Protein AF-A0AA37NDP1-F1 (afdb_monomer_lite)

Structure (mmCIF, N/CA/C/O backbone):
data_AF-A0AA37NDP1-F1
#
_entry.id   AF-A0AA37NDP1-F1
#
loop_
_atom_site.group_PDB
_atom_site.id
_atom_site.type_symbol
_atom_site.label_atom_id
_atom_site.label_alt_id
_atom_site.label_comp_id
_atom_site.label_asym_id
_atom_site.label_entity_id
_atom_site.label_seq_id
_atom_site.pdbx_PDB_ins_code
_atom_site.Cartn_x
_atom_site.Cartn_y
_atom_site.Cartn_z
_atom_site.occupancy
_atom_site.B_iso_or_equiv
_atom_site.auth_seq_id
_atom_site.auth_comp_id
_atom_site.auth_asym_id
_atom_site.auth_atom_id
_atom_site.pdbx_PDB_model_num
ATOM 1 N N . MET A 1 1 ? -14.048 11.621 16.220 1.00 48.41 1 MET A N 1
ATOM 2 C CA . MET A 1 1 ? -12.742 12.317 16.252 1.00 48.41 1 MET A CA 1
ATOM 3 C C . MET A 1 1 ? -11.995 11.956 14.982 1.00 48.41 1 MET A C 1
ATOM 5 O O . MET A 1 1 ? -11.787 10.766 14.770 1.00 48.41 1 MET A O 1
ATOM 9 N N . SER A 1 2 ? -11.649 12.930 14.133 1.00 63.50 2 SER A N 1
ATOM 10 C CA . SER A 1 2 ? -10.757 12.660 12.999 1.00 63.50 2 SER A CA 1
ATOM 11 C C . SER A 1 2 ? -9.373 12.302 13.544 1.00 63.50 2 SER A C 1
ATOM 13 O O . SER A 1 2 ? -8.878 12.933 14.478 1.00 63.50 2 SER A O 1
ATOM 15 N N . LYS A 1 3 ? -8.780 11.226 13.026 1.00 76.44 3 LYS A N 1
ATOM 16 C CA . LYS A 1 3 ? -7.423 10.819 13.403 1.00 76.44 3 LYS A CA 1
ATOM 17 C C . LYS A 1 3 ? -6.443 11.816 12.799 1.00 76.44 3 LYS A C 1
ATOM 19 O O . LYS A 1 3 ? -6.601 12.181 11.637 1.00 76.44 3 LYS A O 1
ATOM 24 N N . SER A 1 4 ? -5.458 12.270 13.571 1.00 90.81 4 SER A N 1
ATOM 25 C CA . SER A 1 4 ? -4.421 13.139 13.015 1.00 90.81 4 SER A CA 1
ATOM 26 C C . SER A 1 4 ? -3.432 12.321 12.184 1.00 90.81 4 SER A C 1
ATOM 28 O O . SER A 1 4 ? -3.219 11.134 12.440 1.00 90.81 4 SER A O 1
ATOM 30 N N . TYR A 1 5 ? -2.787 12.971 11.215 1.00 94.25 5 TYR A N 1
ATOM 31 C CA . TYR A 1 5 ? -1.722 12.357 10.421 1.00 94.25 5 TYR A CA 1
ATOM 32 C C . TYR A 1 5 ? -0.633 11.739 11.318 1.00 94.25 5 TYR A C 1
ATOM 34 O O . TYR A 1 5 ? -0.260 10.589 11.123 1.00 94.25 5 TYR A O 1
ATOM 42 N N . GLN A 1 6 ? -0.201 12.452 12.367 1.00 94.88 6 GLN A N 1
ATOM 43 C CA . GLN A 1 6 ? 0.843 11.982 13.289 1.00 94.88 6 GLN A CA 1
ATOM 44 C C . GLN A 1 6 ? 0.439 10.717 14.063 1.00 94.88 6 GLN A C 1
ATOM 46 O O . GLN A 1 6 ? 1.261 9.825 14.258 1.00 94.88 6 GLN A O 1
ATOM 51 N N . GLN A 1 7 ? -0.835 10.594 14.455 1.00 93.50 7 GLN A N 1
ATOM 52 C CA . GLN A 1 7 ? -1.342 9.374 15.094 1.00 93.50 7 GLN A CA 1
ATOM 53 C C . GLN A 1 7 ? -1.316 8.184 14.133 1.00 93.50 7 GLN A C 1
ATOM 55 O O . GLN A 1 7 ? -0.909 7.091 14.519 1.00 93.50 7 GLN A O 1
ATOM 60 N N . CYS A 1 8 ? -1.738 8.383 12.883 1.00 94.88 8 CYS A N 1
ATOM 61 C CA . CYS A 1 8 ? -1.686 7.328 11.875 1.00 94.88 8 CYS A CA 1
ATOM 62 C C . CYS A 1 8 ? -0.242 6.952 11.524 1.00 94.88 8 CYS A C 1
ATOM 64 O O . CYS A 1 8 ? 0.068 5.764 11.473 1.00 94.88 8 CYS A O 1
ATOM 66 N N . LEU A 1 9 ? 0.645 7.933 11.348 1.00 96.12 9 LEU A N 1
ATOM 67 C CA . LEU A 1 9 ? 2.055 7.687 11.064 1.00 96.12 9 LEU A CA 1
ATOM 68 C C . LEU A 1 9 ? 2.702 6.857 12.175 1.00 96.12 9 LEU A C 1
ATOM 70 O O . LEU A 1 9 ? 3.275 5.810 11.890 1.00 96.12 9 LEU A O 1
ATOM 74 N N . SER A 1 10 ? 2.537 7.264 13.437 1.00 95.06 10 SER A N 1
ATOM 75 C CA . SER A 1 10 ? 3.078 6.524 14.581 1.00 95.06 10 SER A CA 1
ATOM 76 C C . SER A 1 10 ? 2.533 5.097 14.687 1.00 95.06 10 SER A C 1
ATOM 78 O O . SER A 1 10 ? 3.251 4.215 15.148 1.00 95.06 10 SER A O 1
ATOM 80 N N . GLN A 1 11 ? 1.275 4.868 14.304 1.00 95.75 11 GLN A N 1
ATOM 81 C CA . GLN A 1 11 ? 0.626 3.565 14.445 1.00 95.75 11 GLN A CA 1
ATOM 82 C C . GLN A 1 11 ? 1.016 2.579 13.336 1.00 95.75 11 GLN A C 1
ATOM 84 O O . GLN A 1 11 ? 1.111 1.378 13.583 1.00 95.75 11 GLN A O 1
ATOM 89 N N . TYR A 1 12 ? 1.202 3.066 12.106 1.00 97.00 12 TYR A N 1
ATOM 90 C CA . TYR A 1 12 ? 1.325 2.209 10.924 1.00 97.00 12 TYR A CA 1
ATOM 91 C C . TYR A 1 12 ? 2.707 2.227 10.265 1.00 97.00 12 TYR A C 1
ATOM 93 O O . TYR A 1 12 ? 2.956 1.370 9.416 1.00 97.00 12 TYR A O 1
ATOM 101 N N . SER A 1 13 ? 3.612 3.137 10.650 1.00 95.56 13 SER A N 1
ATOM 102 C CA . SER A 1 13 ? 4.946 3.272 10.040 1.00 95.56 13 SER A CA 1
ATOM 103 C C . SER A 1 13 ? 5.699 1.947 9.968 1.00 95.56 13 SER A C 1
ATOM 105 O O . SER A 1 13 ? 6.176 1.589 8.898 1.00 95.56 13 SER A O 1
ATOM 107 N N . PHE A 1 14 ? 5.716 1.171 11.054 1.00 95.62 14 PHE A N 1
ATOM 108 C CA . PHE A 1 14 ? 6.385 -0.131 11.098 1.00 95.62 14 PHE A CA 1
ATOM 109 C C . PHE A 1 14 ? 5.902 -1.085 9.991 1.00 95.62 14 PHE A C 1
ATOM 111 O O . PHE A 1 14 ? 6.709 -1.692 9.287 1.00 95.62 14 PHE A O 1
ATOM 118 N N . TRP A 1 15 ? 4.586 -1.198 9.788 1.00 95.38 15 TRP A N 1
ATOM 119 C CA . TRP A 1 15 ? 4.012 -2.087 8.772 1.00 95.38 15 TRP A CA 1
ATOM 120 C C . TRP A 1 15 ? 4.261 -1.580 7.352 1.00 95.38 15 TRP A C 1
ATOM 122 O O . TRP A 1 15 ? 4.567 -2.375 6.460 1.00 95.38 15 TRP A O 1
ATOM 132 N N . ILE A 1 16 ? 4.165 -0.263 7.154 1.00 96.56 16 ILE A N 1
ATOM 133 C CA . ILE A 1 16 ? 4.452 0.388 5.872 1.00 96.56 16 ILE A CA 1
ATOM 134 C C . ILE A 1 16 ? 5.914 0.150 5.496 1.00 96.56 16 ILE A C 1
ATOM 136 O O . ILE A 1 16 ? 6.201 -0.341 4.407 1.00 96.56 16 ILE A O 1
ATOM 140 N N . GLU A 1 17 ? 6.841 0.421 6.410 1.00 95.38 17 GLU A N 1
ATOM 141 C CA . GLU A 1 17 ? 8.268 0.214 6.183 1.00 95.38 17 GLU A CA 1
ATOM 142 C C . GLU A 1 17 ? 8.601 -1.261 5.958 1.00 95.38 17 GLU A C 1
ATOM 144 O O . GLU A 1 17 ? 9.336 -1.574 5.024 1.00 95.38 17 GLU A O 1
ATOM 149 N N . SER A 1 18 ? 7.998 -2.182 6.717 1.00 93.50 18 SER A N 1
ATOM 150 C CA . SER A 1 18 ? 8.174 -3.621 6.487 1.00 93.50 18 SER A CA 1
ATOM 151 C C . SER A 1 18 ? 7.811 -4.027 5.051 1.00 93.50 18 SER A C 1
ATOM 153 O O . SER A 1 18 ? 8.577 -4.713 4.367 1.00 93.50 18 SER A O 1
ATOM 155 N N . ASN A 1 19 ? 6.688 -3.513 4.544 1.00 93.56 19 ASN A N 1
ATOM 156 C CA . ASN A 1 19 ? 6.241 -3.764 3.177 1.00 93.56 19 ASN A CA 1
ATOM 157 C C . ASN A 1 19 ? 7.188 -3.157 2.130 1.00 93.56 19 ASN A C 1
ATOM 159 O O . ASN A 1 19 ? 7.523 -3.813 1.141 1.00 93.56 19 ASN A O 1
ATOM 163 N N . LEU A 1 20 ? 7.640 -1.918 2.358 1.00 93.38 20 LEU A N 1
ATOM 164 C CA . LEU A 1 20 ? 8.522 -1.196 1.438 1.00 93.38 20 LEU A CA 1
ATOM 165 C C . LEU A 1 20 ? 9.946 -1.770 1.399 1.00 93.38 20 LEU A C 1
ATOM 167 O O . LEU A 1 20 ? 10.566 -1.747 0.336 1.00 93.38 20 LEU A O 1
ATOM 171 N N . TYR A 1 21 ? 10.472 -2.287 2.515 1.00 90.25 21 TYR A N 1
ATOM 172 C CA . TYR A 1 21 ? 11.884 -2.682 2.637 1.00 90.25 21 TYR A CA 1
ATOM 173 C C . TYR A 1 21 ? 12.141 -4.181 2.634 1.00 90.25 21 TYR A C 1
ATOM 175 O O . TYR A 1 21 ? 13.207 -4.606 2.182 1.00 90.25 21 TYR A O 1
ATOM 183 N N . HIS A 1 22 ? 11.189 -4.975 3.113 1.00 88.75 22 HIS A N 1
ATOM 184 C CA . HIS A 1 22 ? 11.399 -6.401 3.329 1.00 88.75 22 HIS A CA 1
ATOM 185 C C . HIS A 1 22 ? 10.508 -7.236 2.421 1.00 88.75 22 HIS A C 1
ATOM 187 O O . HIS A 1 22 ? 11.024 -7.991 1.601 1.00 88.75 22 HIS A O 1
ATOM 193 N N . GLU A 1 23 ? 9.188 -7.073 2.517 1.00 90.00 23 GLU A N 1
ATOM 194 C CA . GLU A 1 23 ? 8.249 -7.960 1.819 1.00 90.00 23 GLU A CA 1
ATOM 195 C C . GLU A 1 23 ? 8.277 -7.735 0.300 1.00 90.00 23 GLU A C 1
ATOM 197 O O . GLU A 1 23 ? 8.329 -8.693 -0.470 1.00 90.00 23 GLU A O 1
ATOM 202 N N . GLN A 1 24 ? 8.313 -6.471 -0.133 1.00 92.25 24 GLN A N 1
ATOM 203 C CA . GLN A 1 24 ? 8.335 -6.081 -1.547 1.00 92.25 24 GLN A CA 1
ATOM 204 C C . GLN A 1 24 ? 9.472 -5.106 -1.860 1.00 92.25 24 GLN A C 1
ATOM 206 O O . GLN A 1 24 ? 9.344 -4.301 -2.769 1.00 92.25 24 GLN A O 1
ATOM 211 N N . LYS A 1 25 ? 10.570 -5.153 -1.094 1.00 93.94 25 LYS A N 1
ATOM 212 C CA . LYS A 1 25 ? 11.808 -4.352 -1.215 1.00 93.94 25 LYS A CA 1
ATOM 213 C C . LYS A 1 25 ? 11.891 -3.423 -2.446 1.00 93.94 25 LYS A C 1
ATOM 215 O O . LYS A 1 25 ? 12.390 -3.813 -3.498 1.00 93.94 25 LYS A O 1
ATOM 220 N N . ASN A 1 26 ? 11.474 -2.167 -2.283 1.00 92.06 26 ASN A N 1
ATOM 221 C CA . ASN A 1 26 ? 11.486 -1.094 -3.291 1.00 92.06 26 ASN A CA 1
ATOM 222 C C . ASN A 1 26 ? 10.680 -1.335 -4.584 1.00 92.06 26 ASN A C 1
ATOM 224 O O . ASN A 1 26 ? 10.719 -0.489 -5.476 1.00 92.06 26 ASN A O 1
ATOM 228 N N . TYR A 1 27 ? 9.912 -2.418 -4.682 1.00 95.62 27 TYR A N 1
ATOM 229 C CA . TYR A 1 27 ? 9.125 -2.783 -5.864 1.00 95.62 27 TYR A CA 1
ATOM 230 C C . TYR A 1 27 ? 8.055 -1.743 -6.212 1.00 95.62 27 TYR A C 1
ATOM 232 O O . TYR A 1 27 ? 7.710 -1.566 -7.378 1.00 95.62 27 TYR A O 1
ATOM 240 N N . TYR A 1 28 ? 7.605 -0.967 -5.219 1.00 95.56 28 TYR A N 1
ATOM 241 C CA . TYR A 1 28 ? 6.684 0.154 -5.406 1.00 95.56 28 TYR A CA 1
ATOM 242 C C . TYR A 1 28 ? 7.161 1.171 -6.462 1.00 95.56 28 TYR A C 1
ATOM 244 O O . TYR A 1 28 ? 6.325 1.832 -7.076 1.00 95.56 28 TYR A O 1
ATOM 252 N N . LYS A 1 29 ? 8.479 1.281 -6.699 1.00 95.44 29 LYS A N 1
ATOM 253 C CA . LYS A 1 29 ? 9.073 2.167 -7.715 1.00 95.44 29 LYS A CA 1
ATOM 254 C C . LYS A 1 29 ? 8.737 1.741 -9.144 1.00 95.44 29 LYS A C 1
ATOM 256 O O . LYS A 1 29 ? 8.650 2.591 -10.020 1.00 95.44 29 LYS A O 1
ATOM 261 N N . GLU A 1 30 ? 8.524 0.447 -9.364 1.00 95.12 30 GLU A N 1
ATOM 262 C CA . GLU A 1 30 ? 8.192 -0.133 -10.670 1.00 95.12 30 GLU A CA 1
ATOM 263 C C . GLU A 1 30 ? 6.682 -0.300 -10.886 1.00 95.12 30 GLU A C 1
ATOM 265 O O . GLU A 1 30 ? 6.259 -0.807 -11.923 1.00 95.12 30 GLU A O 1
ATOM 270 N N . CYS A 1 31 ? 5.874 0.072 -9.896 1.00 96.31 31 CYS A N 1
ATOM 271 C CA . CYS A 1 31 ? 4.443 -0.191 -9.855 1.00 96.31 31 CYS A CA 1
ATOM 272 C C . CYS A 1 31 ? 3.643 1.113 -9.971 1.00 96.31 31 CYS A C 1
ATOM 274 O O . CYS A 1 31 ? 4.159 2.204 -9.736 1.00 96.31 31 CYS A O 1
ATOM 276 N N . THR A 1 32 ? 2.359 0.985 -10.301 1.00 95.75 32 THR A N 1
ATOM 277 C CA . THR A 1 32 ? 1.392 2.102 -10.336 1.00 95.75 32 THR A CA 1
ATOM 278 C C . THR A 1 32 ? 0.140 1.811 -9.511 1.00 95.75 32 THR A C 1
ATOM 280 O O . THR A 1 32 ? -0.805 2.602 -9.509 1.00 95.75 32 THR A O 1
ATOM 283 N N . HIS A 1 33 ? 0.110 0.661 -8.835 1.00 97.88 33 HIS A N 1
ATOM 284 C CA . HIS A 1 33 ? -1.022 0.185 -8.054 1.00 97.88 33 HIS A CA 1
ATOM 285 C C . HIS A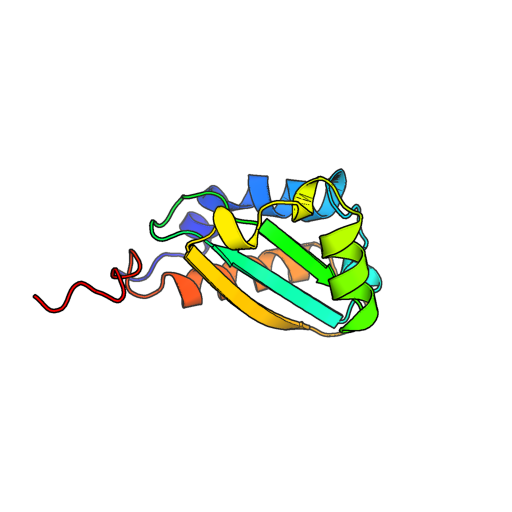 1 33 ? -0.564 -0.294 -6.684 1.00 97.88 33 HIS A C 1
ATOM 287 O O . HIS A 1 33 ? 0.485 -0.930 -6.554 1.00 97.88 33 HIS A O 1
ATOM 293 N N . VAL A 1 34 ? -1.383 -0.024 -5.670 1.00 97.62 34 VAL A N 1
ATOM 294 C CA . VAL A 1 34 ? -1.268 -0.653 -4.356 1.00 97.62 34 VAL A CA 1
ATOM 295 C C . VAL A 1 34 ? -2.646 -1.059 -3.852 1.00 97.62 34 VAL A C 1
ATOM 297 O O . VAL A 1 34 ? -3.576 -0.252 -3.856 1.00 97.62 34 VAL A O 1
ATOM 300 N N . THR A 1 35 ? -2.792 -2.300 -3.391 1.00 96.44 35 THR A N 1
ATOM 301 C CA . THR A 1 35 ? -3.912 -2.654 -2.509 1.00 96.44 35 THR A CA 1
ATOM 302 C C . THR A 1 35 ? -3.480 -2.532 -1.059 1.00 96.44 35 THR A C 1
ATOM 304 O O . THR A 1 35 ? -2.455 -3.099 -0.674 1.00 96.44 35 THR A O 1
ATOM 307 N N . ILE A 1 36 ? -4.292 -1.849 -0.256 1.00 96.56 36 ILE A N 1
ATOM 308 C CA . ILE A 1 36 ? -4.166 -1.815 1.201 1.00 96.56 36 ILE A CA 1
ATOM 309 C C . ILE A 1 36 ? -5.199 -2.781 1.770 1.00 96.56 36 ILE A C 1
ATOM 311 O O . ILE A 1 36 ? -6.400 -2.516 1.693 1.00 96.56 36 ILE A O 1
ATOM 315 N N . TRP A 1 37 ? -4.728 -3.887 2.333 1.00 95.75 37 TRP A N 1
ATOM 316 C CA . TRP A 1 37 ? -5.533 -4.837 3.094 1.00 95.75 37 TRP A CA 1
ATOM 317 C C . TRP A 1 37 ? -5.529 -4.427 4.563 1.00 95.75 37 TRP A C 1
ATOM 319 O O . TRP A 1 37 ? -4.470 -4.184 5.147 1.00 95.75 37 TRP A O 1
ATOM 329 N N . TYR A 1 38 ? -6.715 -4.311 5.151 1.00 94.31 38 TYR A N 1
ATOM 330 C CA . TYR A 1 38 ? -6.910 -3.747 6.483 1.00 94.31 38 TYR A CA 1
ATOM 331 C C . TYR A 1 38 ? -7.893 -4.576 7.305 1.00 94.31 38 TYR A C 1
ATOM 333 O O . TYR A 1 38 ? -8.698 -5.338 6.770 1.00 94.31 38 TYR A O 1
ATOM 341 N N . ASN A 1 39 ? -7.807 -4.429 8.622 1.00 93.25 39 ASN A N 1
ATOM 342 C CA . ASN A 1 39 ? -8.680 -5.087 9.579 1.00 93.25 39 ASN A CA 1
ATOM 343 C C . ASN A 1 39 ? -9.802 -4.162 10.058 1.00 93.25 39 ASN A C 1
ATOM 345 O O . ASN A 1 39 ? -9.946 -3.021 9.621 1.00 93.25 39 ASN A O 1
ATOM 349 N N . ARG A 1 40 ? -10.660 -4.687 10.928 1.00 92.31 40 ARG A N 1
ATOM 350 C CA . ARG A 1 40 ? -11.805 -3.945 11.444 1.00 92.31 40 ARG A CA 1
ATOM 351 C C . ARG A 1 40 ? -11.377 -2.800 12.362 1.00 92.31 40 ARG A C 1
ATOM 353 O O . ARG A 1 40 ? -11.990 -1.727 12.326 1.00 92.31 40 ARG A O 1
ATOM 360 N N . HIS A 1 41 ? -10.394 -3.044 13.226 1.00 93.38 41 HIS A N 1
ATOM 361 C CA . HIS A 1 41 ? -10.039 -2.113 14.284 1.00 93.38 41 HIS A CA 1
ATOM 362 C C . HIS A 1 41 ? -8.870 -1.230 13.869 1.00 93.38 41 HIS A C 1
ATOM 364 O O . HIS A 1 41 ? -7.885 -1.674 13.281 1.00 93.38 41 HIS A O 1
ATOM 370 N N . TRP A 1 42 ? -8.982 0.056 14.193 1.00 92.25 42 TRP A N 1
ATOM 371 C CA . TRP A 1 42 ? -7.857 0.964 14.042 1.00 92.25 42 TRP A CA 1
ATOM 372 C C . TRP A 1 42 ? -6.690 0.481 14.911 1.00 92.25 42 TRP A C 1
ATOM 374 O O . TRP A 1 42 ? -6.871 0.199 16.093 1.00 92.25 42 TRP A O 1
ATOM 384 N N . GLY A 1 43 ? -5.499 0.435 14.320 1.00 92.12 43 GLY A N 1
ATOM 385 C CA . GLY A 1 43 ? -4.272 -0.021 14.964 1.00 92.12 43 GLY A CA 1
ATOM 386 C C . GLY A 1 43 ? -3.905 -1.466 14.645 1.00 92.12 43 GLY A C 1
ATOM 387 O O . GLY A 1 43 ? -2.748 -1.839 14.841 1.00 92.12 43 GLY A O 1
ATOM 388 N N . ASP A 1 44 ? -4.839 -2.239 14.088 1.00 94.19 44 ASP A N 1
ATOM 389 C CA . ASP A 1 44 ? -4.561 -3.588 13.611 1.00 94.19 44 ASP A CA 1
ATOM 390 C C . ASP A 1 44 ? -3.580 -3.571 12.433 1.00 94.19 44 ASP A C 1
ATOM 392 O O . ASP A 1 44 ? -3.464 -2.596 11.686 1.00 94.19 44 ASP A O 1
ATOM 396 N N . ARG A 1 45 ? -2.888 -4.697 12.235 1.00 92.56 45 ARG A N 1
ATOM 397 C CA . ARG A 1 45 ? -1.953 -4.875 11.121 1.00 92.56 45 ARG A CA 1
ATOM 398 C C . ARG A 1 45 ? -2.638 -4.588 9.778 1.00 92.56 45 ARG A C 1
ATOM 400 O O . ARG A 1 45 ? -3.791 -4.967 9.566 1.00 92.56 45 ARG A O 1
ATOM 407 N N . ILE A 1 46 ? -1.869 -4.001 8.861 1.00 94.44 46 ILE A N 1
ATOM 408 C CA . ILE A 1 46 ? -2.179 -3.868 7.430 1.00 94.44 46 ILE A CA 1
ATOM 409 C C . ILE A 1 46 ? -1.243 -4.751 6.593 1.00 94.44 46 ILE A C 1
ATOM 411 O O . ILE A 1 46 ? -0.170 -5.134 7.066 1.00 94.44 46 ILE A O 1
ATOM 415 N N . GLN A 1 47 ? -1.637 -5.059 5.359 1.00 94.88 47 GLN A N 1
ATOM 416 C CA . GLN A 1 47 ? -0.757 -5.633 4.335 1.00 94.88 47 GLN A CA 1
ATOM 417 C C . GLN A 1 47 ? -0.850 -4.784 3.070 1.00 94.88 47 GLN A C 1
ATOM 419 O O . GLN A 1 47 ? -1.948 -4.449 2.622 1.00 94.88 47 GLN A O 1
ATOM 424 N N . LEU A 1 48 ? 0.297 -4.432 2.493 1.00 95.75 48 LEU A N 1
ATOM 425 C CA . LEU A 1 48 ? 0.356 -3.728 1.218 1.00 95.75 48 LEU A CA 1
ATOM 426 C C . LEU A 1 48 ? 0.722 -4.726 0.125 1.00 95.75 48 LEU A C 1
ATOM 428 O O . LEU A 1 48 ? 1.525 -5.632 0.338 1.00 95.75 48 LEU A O 1
ATOM 432 N N . ILE A 1 49 ? 0.156 -4.555 -1.063 1.00 96.25 49 ILE A N 1
ATOM 433 C CA . ILE A 1 49 ? 0.594 -5.275 -2.263 1.00 96.25 49 ILE A CA 1
ATOM 434 C C . ILE A 1 49 ? 0.759 -4.252 -3.365 1.00 96.25 49 ILE A C 1
ATOM 436 O O . ILE A 1 49 ? -0.228 -3.665 -3.799 1.00 96.25 49 ILE A O 1
ATOM 440 N N . PHE A 1 50 ? 2.005 -4.032 -3.769 1.00 97.06 50 PHE A N 1
ATOM 441 C CA . PHE A 1 50 ? 2.381 -3.194 -4.896 1.00 97.06 50 PHE A CA 1
ATOM 442 C C . PHE A 1 50 ? 2.458 -4.065 -6.142 1.00 97.06 50 PHE A C 1
ATOM 444 O O . PHE A 1 50 ? 3.031 -5.152 -6.099 1.00 97.06 50 PHE A O 1
ATOM 451 N N . PHE A 1 51 ? 1.873 -3.607 -7.242 1.00 96.88 51 PHE A N 1
ATOM 452 C CA . PHE A 1 51 ? 1.854 -4.388 -8.475 1.00 96.88 51 PHE A CA 1
ATOM 453 C C . PHE A 1 51 ? 1.732 -3.512 -9.721 1.00 96.88 51 PHE A C 1
ATOM 455 O O . PHE A 1 51 ? 1.263 -2.366 -9.688 1.00 96.88 51 PHE A O 1
ATOM 462 N N . LYS A 1 52 ? 2.161 -4.079 -10.846 1.00 96.44 52 LYS A N 1
ATOM 463 C CA . LYS A 1 52 ? 2.143 -3.431 -12.162 1.00 96.44 52 LYS A CA 1
ATOM 464 C C . LYS A 1 52 ? 0.764 -3.512 -12.800 1.00 96.44 52 LYS A C 1
ATOM 466 O O . LYS A 1 52 ? 0.211 -2.499 -13.217 1.00 96.44 52 LYS A O 1
ATOM 471 N N . ASP A 1 53 ? 0.186 -4.707 -12.808 1.00 95.50 53 ASP A N 1
ATOM 472 C CA . ASP A 1 53 ? -1.102 -5.008 -13.423 1.00 95.50 53 ASP A CA 1
ATOM 473 C C . ASP A 1 53 ? -1.775 -6.227 -12.764 1.00 95.50 53 ASP A C 1
ATOM 475 O O . ASP A 1 53 ? -1.284 -6.800 -11.791 1.00 95.50 53 ASP A O 1
ATOM 479 N N . LYS A 1 54 ? -2.930 -6.639 -13.294 1.00 94.56 54 LYS A N 1
ATOM 480 C CA . LYS A 1 54 ? -3.706 -7.768 -12.760 1.00 94.56 54 LYS A CA 1
ATOM 481 C C . LYS A 1 54 ? -2.955 -9.106 -12.813 1.00 94.56 54 LYS A C 1
ATOM 483 O O . LYS A 1 54 ? -3.194 -9.960 -11.959 1.00 94.56 54 LYS A O 1
ATOM 488 N N . THR A 1 55 ? -2.115 -9.319 -13.823 1.00 97.06 55 THR A N 1
ATOM 489 C CA . THR A 1 55 ? -1.332 -10.552 -13.969 1.00 97.06 55 THR A CA 1
ATOM 490 C C . THR A 1 55 ? -0.247 -10.600 -12.903 1.00 97.06 55 THR A C 1
ATOM 492 O O . THR A 1 55 ? -0.129 -11.607 -12.209 1.00 97.06 55 THR A O 1
ATOM 495 N N . ASP A 1 56 ? 0.464 -9.489 -12.709 1.00 96.88 56 ASP A N 1
ATOM 496 C CA . ASP A 1 56 ? 1.466 -9.334 -11.649 1.00 96.88 56 ASP A CA 1
ATOM 497 C C . ASP A 1 56 ? 0.842 -9.496 -10.255 1.00 96.88 56 ASP A C 1
ATOM 499 O O . ASP A 1 56 ? 1.344 -10.244 -9.419 1.00 96.88 56 ASP A O 1
ATOM 503 N N . TYR A 1 57 ? -0.329 -8.891 -10.034 1.00 95.56 57 TYR A N 1
ATOM 504 C CA . TYR A 1 57 ? -1.069 -9.041 -8.784 1.00 95.56 57 TYR A CA 1
ATOM 505 C C . TYR A 1 57 ? -1.375 -10.509 -8.465 1.00 95.56 57 TYR A C 1
ATOM 507 O O . TYR A 1 57 ? -1.049 -10.981 -7.380 1.00 95.56 57 TYR A O 1
ATOM 515 N N . ARG A 1 58 ? -1.941 -11.259 -9.422 1.00 93.81 58 ARG A N 1
ATOM 516 C CA . ARG A 1 58 ? -2.223 -12.697 -9.253 1.00 93.81 58 ARG A CA 1
ATOM 517 C C . ARG A 1 58 ? -0.956 -13.497 -8.982 1.00 93.81 58 ARG A C 1
ATOM 519 O O . ARG A 1 58 ? -0.934 -14.306 -8.063 1.00 93.81 58 ARG A O 1
ATOM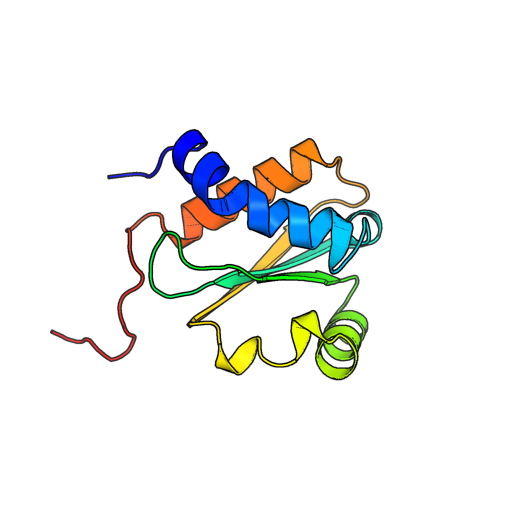 526 N N . TYR A 1 59 ? 0.111 -13.217 -9.728 1.00 94.69 59 TYR A N 1
ATOM 527 C CA . TYR A 1 59 ? 1.396 -13.865 -9.507 1.00 94.69 59 TYR A CA 1
ATOM 528 C C . TYR A 1 59 ? 1.903 -13.647 -8.074 1.00 94.69 59 TYR A C 1
ATOM 530 O O . TYR A 1 59 ? 2.379 -14.593 -7.448 1.00 94.69 59 TYR A O 1
ATOM 538 N N . ILE A 1 60 ? 1.761 -12.435 -7.525 1.00 94.38 60 ILE A N 1
ATOM 539 C CA . ILE A 1 60 ? 2.119 -12.146 -6.131 1.00 94.38 60 ILE A CA 1
ATOM 540 C C . ILE A 1 60 ? 1.277 -12.977 -5.159 1.00 94.38 60 ILE A C 1
ATOM 542 O O . ILE A 1 60 ? 1.852 -13.586 -4.257 1.00 94.38 60 ILE A O 1
ATOM 546 N N . LEU A 1 61 ? -0.044 -13.036 -5.353 1.00 91.94 61 LEU A N 1
ATOM 547 C CA . LEU A 1 61 ? -0.941 -13.816 -4.491 1.00 91.94 61 LEU A CA 1
ATOM 548 C C . LEU A 1 61 ? -0.575 -15.301 -4.452 1.00 91.94 61 LEU A C 1
ATOM 550 O O . LEU A 1 61 ? -0.533 -15.891 -3.374 1.00 91.94 61 LEU A O 1
ATOM 554 N N . ASP A 1 62 ? -0.251 -15.870 -5.610 1.00 91.44 62 ASP A N 1
ATOM 555 C CA . ASP A 1 62 ? 0.006 -17.303 -5.748 1.00 91.44 62 ASP A CA 1
ATOM 556 C C . ASP A 1 62 ? 1.424 -17.702 -5.297 1.00 91.44 62 ASP A C 1
ATOM 558 O O . ASP A 1 62 ? 1.654 -18.850 -4.920 1.00 91.44 62 ASP A O 1
ATOM 562 N N . ASN A 1 63 ? 2.392 -16.773 -5.335 1.00 91.31 63 ASN A N 1
ATOM 563 C CA . ASN A 1 63 ? 3.818 -17.115 -5.212 1.00 91.31 63 ASN A CA 1
ATOM 564 C C . ASN A 1 63 ? 4.559 -16.418 -4.064 1.00 91.31 63 ASN A C 1
ATOM 566 O O . ASN A 1 63 ? 5.710 -16.768 -3.787 1.00 91.31 63 ASN A O 1
ATOM 570 N N . LYS A 1 64 ? 3.976 -15.411 -3.402 1.00 90.00 64 LYS A N 1
ATOM 571 C CA . LYS A 1 64 ? 4.659 -14.684 -2.320 1.00 90.00 64 LYS A CA 1
ATOM 572 C C . LYS A 1 64 ? 4.121 -15.092 -0.955 1.00 90.00 64 LYS A C 1
ATOM 574 O O . LYS A 1 64 ? 2.934 -14.983 -0.671 1.00 90.00 64 LYS A O 1
ATOM 579 N N . SER A 1 65 ? 5.026 -15.484 -0.060 1.00 88.25 65 SER A N 1
ATOM 580 C CA . SER A 1 65 ? 4.681 -15.935 1.296 1.00 88.25 65 SER A CA 1
ATOM 581 C C . SER A 1 65 ? 3.941 -14.878 2.122 1.00 88.25 65 SER A C 1
ATOM 583 O O . SER A 1 65 ? 3.049 -15.227 2.892 1.00 88.25 65 SER A O 1
ATOM 585 N N . PHE A 1 66 ? 4.255 -13.591 1.934 1.00 87.31 66 PHE A N 1
ATOM 586 C CA . PHE A 1 66 ? 3.540 -12.493 2.595 1.00 87.31 66 PHE A CA 1
ATOM 587 C C . PHE A 1 66 ? 2.086 -12.347 2.106 1.00 87.31 66 PHE A C 1
ATOM 589 O O . PHE A 1 66 ? 1.257 -11.787 2.817 1.00 87.31 66 PHE A O 1
ATOM 596 N N . ALA A 1 67 ? 1.761 -12.859 0.914 1.00 86.62 67 ALA A N 1
ATOM 597 C CA . ALA A 1 67 ? 0.436 -12.752 0.310 1.00 86.62 67 ALA A CA 1
ATOM 598 C C . ALA A 1 67 ? -0.490 -13.936 0.651 1.00 86.62 67 ALA A C 1
ATOM 600 O O . ALA A 1 67 ? -1.703 -13.835 0.479 1.00 86.62 67 ALA A O 1
ATOM 601 N N . TRP A 1 68 ? 0.051 -15.035 1.192 1.00 78.69 68 TRP A N 1
ATOM 602 C CA . TRP A 1 68 ? -0.605 -16.352 1.205 1.00 78.69 68 TRP A CA 1
ATOM 603 C C . TRP A 1 68 ? -1.939 -16.450 1.972 1.00 78.69 68 TRP A C 1
ATOM 605 O O . TRP A 1 68 ? -2.652 -17.439 1.827 1.00 78.69 68 TRP A O 1
ATOM 615 N N . ARG A 1 69 ? -2.322 -15.454 2.782 1.00 66.88 69 ARG A N 1
ATOM 616 C CA . ARG A 1 69 ? -3.604 -15.464 3.519 1.00 66.88 69 ARG A CA 1
ATOM 617 C C . ARG A 1 69 ? -4.296 -14.108 3.615 1.00 66.88 69 ARG A C 1
ATOM 619 O O . ARG A 1 69 ? -5.072 -13.882 4.545 1.00 66.88 69 ARG A O 1
ATOM 626 N N . ILE A 1 70 ? -4.029 -13.193 2.687 1.00 84.44 70 ILE A N 1
ATOM 627 C CA . ILE A 1 70 ? -4.615 -11.848 2.776 1.00 84.44 70 ILE A CA 1
ATOM 628 C C . ILE A 1 70 ? -6.152 -11.869 2.745 1.00 84.44 70 ILE A C 1
ATOM 630 O O . ILE A 1 70 ? -6.777 -11.169 3.531 1.00 84.44 70 ILE A O 1
ATOM 634 N N . GLU A 1 71 ? -6.767 -12.736 1.933 1.00 68.69 71 GLU A N 1
ATOM 635 C CA . GLU A 1 71 ? -8.232 -12.814 1.814 1.00 68.69 71 GLU A CA 1
ATOM 636 C C . GLU A 1 71 ? -8.904 -13.415 3.057 1.00 68.69 71 GLU A C 1
ATOM 638 O O . GLU A 1 71 ? -10.082 -13.180 3.301 1.00 68.69 71 GLU A O 1
ATOM 643 N N . VAL A 1 72 ? -8.156 -14.175 3.863 1.00 76.81 72 VAL A N 1
ATOM 644 C CA . VAL A 1 72 ? -8.674 -14.854 5.062 1.00 76.81 72 VAL A CA 1
ATOM 645 C C . VAL A 1 72 ? -8.441 -14.026 6.326 1.00 76.81 72 VAL A C 1
ATOM 647 O O . VAL A 1 72 ? -9.221 -14.100 7.273 1.00 76.81 72 VAL A O 1
ATOM 650 N N . HIS A 1 73 ? -7.345 -13.266 6.378 1.00 85.06 73 HIS A N 1
ATOM 651 C CA . HIS A 1 73 ? -6.897 -12.587 7.598 1.00 85.06 73 HIS A CA 1
ATOM 652 C C . HIS A 1 73 ? -7.230 -11.103 7.667 1.00 85.06 73 HIS A C 1
ATOM 654 O O . HIS A 1 73 ? -7.023 -10.500 8.719 1.00 85.06 73 HIS A O 1
ATOM 660 N N . TYR A 1 74 ? -7.717 -10.516 6.578 1.00 90.06 74 TYR A N 1
ATOM 661 C CA . TYR A 1 74 ? -8.055 -9.104 6.538 1.00 90.06 74 TYR A CA 1
ATOM 662 C C . TYR A 1 74 ? -9.542 -8.910 6.300 1.00 90.06 74 TYR A C 1
ATOM 664 O O . TYR A 1 74 ? -10.203 -9.646 5.575 1.00 90.06 74 TYR A O 1
ATOM 672 N N . TRP A 1 75 ? -10.053 -7.870 6.940 1.00 90.06 75 TRP A N 1
ATOM 673 C CA . TRP A 1 75 ? -11.454 -7.491 6.923 1.00 90.06 75 TRP A CA 1
ATOM 674 C C . TRP A 1 75 ? -11.911 -6.955 5.564 1.00 90.06 75 TRP A C 1
ATOM 676 O O . TRP A 1 75 ? -13.060 -7.131 5.164 1.00 90.06 75 TRP A O 1
ATOM 686 N N . GLY A 1 76 ? -11.014 -6.269 4.857 1.00 91.44 76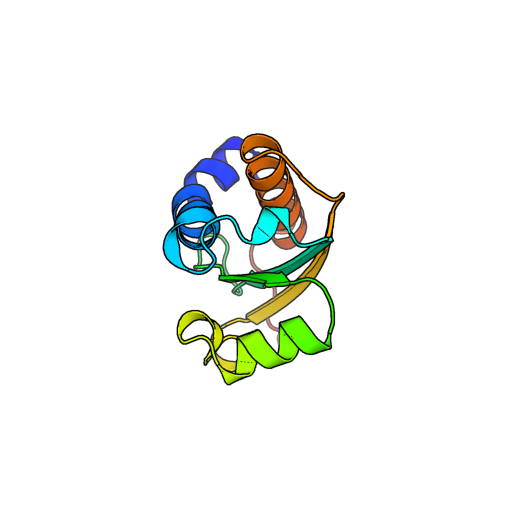 GLY A N 1
ATOM 687 C CA . GLY A 1 76 ? -11.275 -5.747 3.526 1.00 91.44 76 GLY A CA 1
ATOM 688 C C . GLY A 1 76 ? -10.015 -5.220 2.856 1.00 91.44 76 GLY A C 1
ATOM 689 O O . GLY A 1 76 ? -8.930 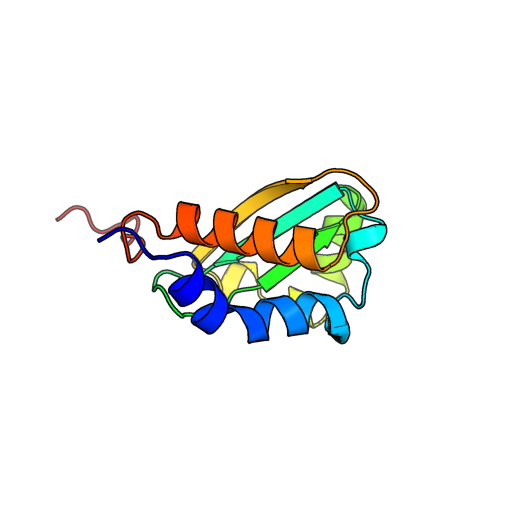-5.206 3.442 1.00 91.44 76 GLY A O 1
ATOM 690 N N . CYS A 1 77 ? -10.178 -4.766 1.615 1.00 93.12 77 CYS A N 1
ATOM 691 C CA . CYS A 1 77 ? -9.112 -4.143 0.848 1.00 93.12 77 CYS A CA 1
ATOM 692 C C . CYS A 1 77 ? -9.615 -2.907 0.101 1.00 93.12 77 CYS A C 1
ATOM 694 O O . CYS A 1 77 ? -10.783 -2.830 -0.288 1.00 93.12 77 CYS A O 1
ATOM 696 N N . LYS A 1 78 ? -8.720 -1.943 -0.117 1.00 96.06 78 LYS A N 1
ATOM 697 C CA . LYS A 1 78 ? -8.931 -0.837 -1.057 1.00 96.06 78 LYS A CA 1
ATOM 698 C C . LYS A 1 78 ? -7.774 -0.778 -2.045 1.00 96.06 78 LYS A C 1
ATOM 700 O O . LYS A 1 78 ? -6.612 -0.852 -1.647 1.00 96.06 78 LYS A O 1
ATOM 705 N N . LEU A 1 79 ? -8.114 -0.638 -3.323 1.00 97.31 79 LEU A N 1
ATOM 706 C CA . LEU A 1 79 ? -7.172 -0.425 -4.416 1.00 97.31 79 LEU A CA 1
ATOM 707 C C . LEU A 1 79 ? -6.942 1.070 -4.616 1.00 97.31 79 LEU A C 1
ATOM 709 O O . LEU A 1 79 ? -7.897 1.845 -4.678 1.00 97.31 79 LEU A O 1
ATOM 713 N N . TYR A 1 80 ? -5.682 1.446 -4.787 1.00 98.12 80 TYR A N 1
ATOM 714 C CA . TYR A 1 80 ? -5.280 2.795 -5.131 1.00 98.12 80 TYR A CA 1
ATOM 715 C C . TYR A 1 80 ? -4.318 2.798 -6.318 1.00 98.12 80 TYR A C 1
ATOM 717 O O . TYR A 1 80 ? -3.506 1.885 -6.482 1.00 98.12 80 TYR A O 1
ATOM 725 N N . HIS A 1 81 ? -4.396 3.868 -7.107 1.00 97.12 81 HIS A N 1
ATOM 726 C CA . HIS A 1 81 ? -3.459 4.178 -8.181 1.00 97.12 81 HIS A CA 1
ATOM 727 C C . HIS A 1 81 ? -2.535 5.315 -7.745 1.00 97.12 81 HIS A C 1
ATOM 729 O O . HIS A 1 81 ? -2.972 6.230 -7.043 1.00 97.12 81 HIS A O 1
ATOM 735 N N . TYR A 1 82 ? -1.278 5.273 -8.177 1.00 96.25 82 TYR A N 1
ATOM 736 C CA . TYR A 1 82 ? -0.289 6.308 -7.879 1.00 96.25 82 TYR A CA 1
ATOM 737 C C . TYR A 1 82 ? 0.666 6.517 -9.071 1.00 96.25 82 TYR A C 1
ATOM 739 O O . TYR A 1 82 ? 0.790 5.626 -9.917 1.00 96.25 82 TYR A O 1
ATOM 747 N N . PRO A 1 83 ? 1.300 7.701 -9.198 1.00 93.75 83 PRO A N 1
ATOM 748 C CA . PRO A 1 83 ? 2.173 8.005 -10.330 1.00 93.75 83 PRO A CA 1
ATOM 749 C C . PRO A 1 83 ? 3.427 7.116 -10.343 1.00 93.75 83 PRO A C 1
ATOM 751 O O . PRO A 1 83 ? 3.883 6.692 -9.283 1.00 93.75 83 PRO A O 1
ATOM 754 N N . PRO A 1 84 ? 4.026 6.861 -11.518 1.00 90.94 84 PRO A N 1
ATOM 755 C CA . PRO A 1 84 ? 5.257 6.079 -11.607 1.00 90.94 84 PRO A CA 1
ATOM 756 C C . PRO A 1 84 ? 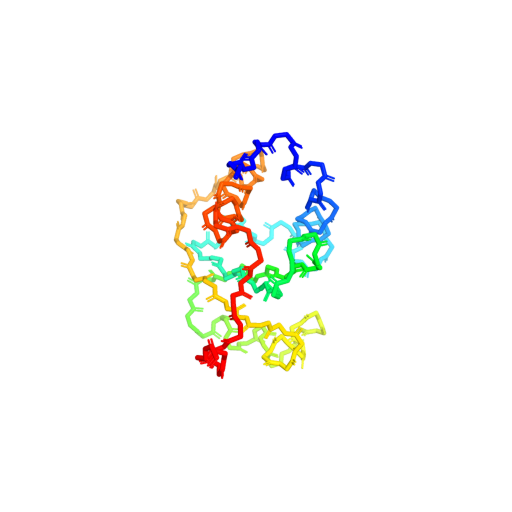6.424 6.765 -10.880 1.00 90.94 84 PRO A C 1
ATOM 758 O O . PRO A 1 84 ? 6.477 7.991 -10.787 1.00 90.94 84 PRO A O 1
ATOM 761 N N . ASN A 1 85 ? 7.395 5.966 -10.422 1.00 90.62 85 ASN A N 1
ATOM 762 C CA . ASN A 1 85 ? 8.616 6.420 -9.742 1.00 90.62 85 ASN A CA 1
ATOM 763 C C . ASN A 1 85 ? 8.396 7.367 -8.536 1.00 90.62 85 ASN A C 1
ATOM 765 O O . ASN A 1 85 ? 9.088 8.385 -8.431 1.00 90.62 85 ASN A O 1
ATOM 769 N N . PRO A 1 86 ? 7.476 7.069 -7.598 1.00 94.62 86 PRO A N 1
ATOM 770 C CA . PRO A 1 86 ? 7.287 7.918 -6.427 1.00 94.62 86 PRO A CA 1
ATOM 771 C C . PRO A 1 86 ? 8.511 7.862 -5.499 1.00 94.62 86 PRO A C 1
ATOM 773 O O . PRO A 1 86 ? 9.213 6.846 -5.410 1.00 94.62 86 PRO A O 1
ATOM 776 N N . THR A 1 87 ? 8.749 8.942 -4.750 1.00 95.69 87 THR A N 1
ATOM 777 C CA . THR A 1 87 ? 9.728 8.913 -3.654 1.00 95.69 87 THR A CA 1
ATOM 778 C C . THR A 1 87 ? 9.201 8.072 -2.491 1.00 95.69 87 THR A C 1
ATOM 780 O O . THR A 1 87 ? 8.013 7.746 -2.410 1.00 95.69 87 THR A O 1
ATOM 783 N N . ARG A 1 88 ? 10.093 7.692 -1.572 1.00 94.00 88 ARG A N 1
ATOM 784 C CA . ARG A 1 88 ? 9.703 6.950 -0.366 1.00 94.00 88 ARG A CA 1
ATOM 785 C C . ARG A 1 88 ? 8.773 7.791 0.504 1.00 94.00 88 ARG A C 1
ATOM 787 O O . ARG A 1 88 ? 7.743 7.294 0.942 1.00 94.00 88 ARG A O 1
ATOM 794 N N . GLU A 1 89 ? 9.154 9.037 0.751 1.00 95.50 89 GLU A N 1
ATOM 795 C CA . GLU A 1 89 ? 8.433 9.977 1.608 1.00 95.50 89 GLU A CA 1
ATOM 796 C C . GLU A 1 89 ? 7.020 10.178 1.067 1.00 95.50 89 GLU A C 1
ATOM 798 O O . GLU A 1 89 ? 6.047 10.025 1.800 1.00 95.50 89 GLU A O 1
ATOM 803 N N . TRP A 1 90 ? 6.910 10.366 -0.251 1.00 96.81 90 TRP A N 1
ATOM 804 C CA . TRP A 1 90 ? 5.624 10.468 -0.924 1.00 96.81 90 TRP A CA 1
ATOM 805 C C . TRP A 1 90 ? 4.783 9.198 -0.748 1.00 96.81 90 TRP A C 1
ATOM 807 O O . TRP A 1 90 ? 3.593 9.286 -0.460 1.00 96.81 90 TRP A O 1
ATOM 817 N N . MET A 1 91 ? 5.386 8.011 -0.890 1.00 97.50 91 MET A N 1
ATOM 818 C CA . MET A 1 91 ? 4.668 6.742 -0.737 1.00 97.50 91 MET A CA 1
ATOM 819 C C . MET A 1 91 ? 4.162 6.537 0.696 1.00 97.50 91 MET A C 1
ATOM 821 O O . MET A 1 91 ? 3.027 6.104 0.893 1.00 97.50 91 MET A O 1
ATOM 825 N N . ILE A 1 92 ? 4.973 6.882 1.700 1.00 97.44 92 ILE A N 1
ATOM 826 C CA . ILE A 1 92 ? 4.563 6.837 3.108 1.00 97.44 92 ILE A CA 1
ATOM 827 C C . ILE A 1 92 ? 3.387 7.789 3.337 1.00 97.44 92 ILE A C 1
ATOM 829 O O . ILE A 1 92 ? 2.357 7.351 3.850 1.00 97.44 92 ILE A O 1
ATOM 833 N N . ASP A 1 93 ? 3.499 9.046 2.903 1.00 97.50 93 ASP A N 1
ATOM 834 C CA . ASP A 1 93 ? 2.429 10.038 3.041 1.00 97.50 93 ASP A CA 1
ATOM 835 C C . ASP A 1 93 ? 1.132 9.561 2.391 1.00 97.50 93 ASP A C 1
ATOM 837 O O . ASP A 1 93 ? 0.068 9.577 3.014 1.00 97.50 93 ASP A O 1
ATOM 841 N N . PHE A 1 94 ? 1.232 9.075 1.156 1.00 97.81 94 PHE A N 1
ATOM 842 C CA . PHE A 1 94 ? 0.111 8.546 0.394 1.00 97.81 94 PHE A CA 1
ATOM 843 C C . PHE A 1 94 ? -0.616 7.419 1.137 1.00 97.81 94 PHE A C 1
ATOM 845 O O . PHE A 1 94 ? -1.840 7.462 1.290 1.00 97.81 94 PHE A O 1
ATOM 852 N N . ILE A 1 95 ? 0.129 6.434 1.650 1.00 98.19 95 ILE A N 1
ATOM 853 C CA . ILE A 1 95 ? -0.448 5.305 2.389 1.00 98.19 95 ILE A CA 1
ATOM 854 C C . ILE A 1 95 ? -1.073 5.777 3.707 1.00 98.19 95 ILE A C 1
ATOM 856 O O . ILE A 1 95 ? -2.158 5.316 4.065 1.00 98.19 95 ILE A O 1
ATOM 860 N N . ILE A 1 96 ? -0.449 6.724 4.416 1.00 97.88 96 ILE A N 1
ATOM 861 C CA . ILE A 1 96 ? -1.009 7.282 5.653 1.00 97.88 96 ILE A CA 1
ATOM 862 C C . ILE A 1 96 ? -2.338 7.991 5.391 1.00 97.88 96 ILE A C 1
ATOM 864 O O . ILE A 1 96 ? -3.313 7.714 6.095 1.00 97.88 96 ILE A O 1
ATOM 868 N N . TYR A 1 97 ? -2.429 8.831 4.357 1.00 97.38 97 TYR A N 1
ATOM 869 C CA . TYR A 1 97 ? -3.694 9.474 3.990 1.00 97.38 97 TYR A CA 1
ATOM 870 C C . TYR A 1 97 ? -4.764 8.459 3.568 1.00 97.38 97 TYR A C 1
ATOM 872 O O . TYR A 1 97 ? -5.931 8.605 3.940 1.00 97.38 97 TYR A O 1
ATOM 880 N N . ALA A 1 98 ? -4.382 7.394 2.859 1.00 97.44 98 ALA A N 1
ATOM 881 C CA . ALA A 1 98 ? -5.302 6.319 2.497 1.00 97.44 98 ALA A CA 1
ATOM 882 C C . ALA A 1 98 ? -5.854 5.583 3.735 1.00 97.44 98 ALA A C 1
ATOM 884 O O . ALA A 1 98 ? -7.062 5.358 3.838 1.00 97.44 98 ALA A O 1
ATOM 885 N N . ILE A 1 99 ? -5.000 5.274 4.717 1.00 96.44 99 ILE A N 1
ATOM 886 C CA . ILE A 1 99 ? -5.402 4.666 5.997 1.00 96.44 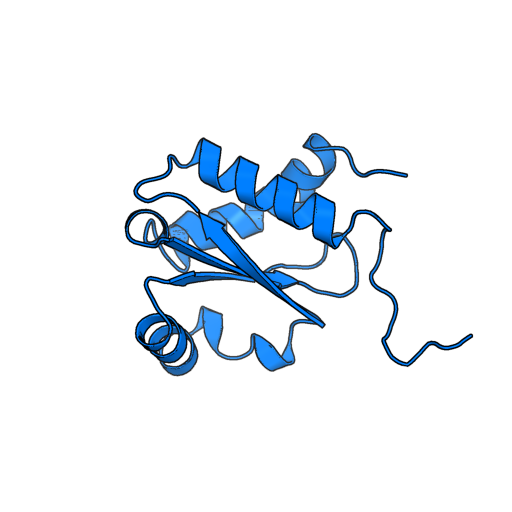99 ILE A CA 1
ATOM 887 C C . ILE A 1 99 ? -6.303 5.613 6.800 1.00 96.44 99 ILE A C 1
ATOM 889 O O . ILE A 1 99 ? -7.290 5.169 7.391 1.00 96.44 99 ILE A O 1
ATOM 893 N N . MET A 1 100 ? -5.999 6.915 6.811 1.00 95.38 100 MET A N 1
ATOM 894 C CA . MET A 1 100 ? -6.855 7.920 7.446 1.00 95.38 100 MET A CA 1
ATOM 895 C C . MET A 1 100 ? -8.259 7.930 6.835 1.00 95.38 100 MET A C 1
ATOM 897 O O . MET A 1 100 ? -9.227 7.983 7.589 1.00 95.38 100 MET A O 1
ATOM 901 N N . ASP A 1 101 ? -8.395 7.831 5.506 1.00 94.88 101 ASP A N 1
ATOM 902 C CA . ASP A 1 101 ? -9.712 7.728 4.860 1.00 94.88 101 ASP A CA 1
ATOM 903 C C . ASP A 1 101 ? -10.429 6.410 5.197 1.00 94.88 101 ASP A C 1
ATOM 905 O O . ASP A 1 101 ? -11.631 6.426 5.469 1.00 94.88 101 ASP A O 1
ATOM 909 N N . ILE A 1 102 ? -9.710 5.278 5.235 1.00 94.50 102 ILE A N 1
ATOM 910 C CA . ILE A 1 102 ? -10.271 3.971 5.629 1.00 94.50 102 ILE A CA 1
ATOM 911 C C . ILE A 1 102 ? -10.895 4.042 7.031 1.00 94.50 102 ILE A C 1
ATOM 913 O O . ILE A 1 102 ? -12.036 3.617 7.212 1.00 94.50 102 ILE A O 1
ATOM 917 N N . TYR A 1 103 ? -10.188 4.628 8.002 1.00 94.06 103 TYR A N 1
ATOM 918 C CA . TYR A 1 103 ? -10.620 4.696 9.404 1.00 94.06 103 TYR A CA 1
ATOM 919 C C . TYR A 1 103 ? -11.182 6.064 9.820 1.00 94.06 103 TYR A C 1
ATOM 921 O O . TYR A 1 103 ? -11.237 6.373 11.015 1.00 94.06 103 TYR A O 1
ATOM 929 N N . LYS A 1 104 ? -11.629 6.902 8.873 1.00 92.56 104 LYS A N 1
ATOM 930 C CA . LYS A 1 104 ? -12.106 8.268 9.179 1.00 92.56 104 LYS A CA 1
ATOM 931 C C . LYS A 1 104 ? -13.274 8.304 10.166 1.00 92.56 104 LYS A C 1
ATOM 933 O O . LYS A 1 104 ? -13.405 9.254 10.935 1.00 92.56 104 LYS A O 1
ATOM 938 N N . ASN A 1 105 ? -14.071 7.235 10.183 1.00 90.88 105 ASN A N 1
ATOM 939 C CA . ASN A 1 105 ? -15.219 7.052 11.071 1.00 90.88 105 ASN A CA 1
ATOM 940 C C . ASN A 1 105 ? -14.914 6.135 12.274 1.00 90.88 105 ASN A C 1
ATOM 942 O O . ASN A 1 105 ? -15.831 5.714 12.974 1.00 90.88 105 ASN A O 1
ATOM 946 N N . GLY A 1 106 ? -13.640 5.831 12.539 1.00 89.62 106 GLY A N 1
ATOM 947 C CA . GLY A 1 106 ? -13.220 4.896 13.582 1.00 89.62 106 GLY A CA 1
ATOM 948 C C . GLY A 1 106 ? -13.198 3.445 13.099 1.00 89.62 106 GLY A C 1
ATOM 949 O O . GLY A 1 106 ? -12.853 3.175 11.951 1.00 89.62 106 GLY A O 1
ATOM 950 N N . ASN A 1 107 ? -13.526 2.512 13.998 1.00 90.88 107 ASN A N 1
ATOM 951 C CA . ASN A 1 107 ? -13.561 1.084 13.680 1.00 90.88 107 ASN A CA 1
ATOM 952 C C . ASN A 1 107 ? -14.638 0.787 12.636 1.00 90.88 107 ASN A C 1
ATOM 954 O O . ASN A 1 107 ? -15.740 1.336 12.683 1.00 90.88 107 ASN A O 1
ATOM 958 N N . ILE A 1 108 ? -14.336 -0.137 11.733 1.00 90.00 108 ILE A N 1
ATOM 959 C CA . ILE A 1 108 ? -15.247 -0.507 10.657 1.00 90.00 108 ILE A CA 1
ATOM 960 C C . ILE A 1 108 ? -16.384 -1.357 11.256 1.00 90.00 108 ILE A C 1
ATOM 962 O O . ILE A 1 108 ? -16.132 -2.277 12.042 1.00 90.00 108 ILE A O 1
ATOM 966 N N . PRO A 1 109 ? -17.660 -1.049 10.982 1.00 83.88 109 PRO A N 1
ATOM 967 C CA . PRO A 1 109 ? -18.763 -1.867 11.472 1.00 83.88 109 PRO A CA 1
ATOM 968 C C . PRO A 1 109 ? -18.759 -3.255 10.811 1.00 83.88 109 PRO A C 1
ATOM 970 O O . PRO A 1 109 ? -18.360 -3.408 9.657 1.00 83.88 109 PRO A O 1
ATOM 973 N N . HIS A 1 110 ? -19.216 -4.272 11.548 1.00 78.12 110 HIS A N 1
ATOM 974 C CA . HIS A 1 110 ? -19.464 -5.598 10.977 1.00 78.12 110 HIS A CA 1
ATOM 975 C C . HIS A 1 110 ? -20.572 -5.480 9.911 1.00 78.12 110 HIS A C 1
ATOM 977 O O . HIS A 1 110 ? -21.587 -4.858 10.230 1.00 78.12 110 HIS A O 1
ATOM 983 N N . PRO A 1 111 ? -20.468 -6.065 8.695 1.00 69.00 111 PRO A N 1
ATOM 984 C CA . PRO A 1 111 ? -21.507 -5.954 7.664 1.00 69.00 111 PRO A CA 1
ATOM 985 C C . PRO A 1 111 ? -22.863 -6.503 8.127 1.00 69.00 111 PRO A C 1
ATOM 987 O O . PRO A 1 111 ? -23.895 -6.122 7.588 1.00 69.00 111 PRO A O 1
ATOM 990 N N . TYR A 1 112 ? -22.861 -7.358 9.154 1.00 59.75 112 TYR A N 1
ATOM 991 C CA . TYR A 1 112 ? -24.062 -7.963 9.736 1.00 59.75 112 TYR A CA 1
ATOM 992 C C . TYR A 1 112 ? -24.547 -7.331 11.046 1.00 59.75 112 TYR A C 1
ATOM 994 O O . TYR A 1 112 ? -25.531 -7.802 11.600 1.00 59.75 112 TYR A O 1
ATOM 1002 N N . ASN A 1 113 ? -23.944 -6.233 11.512 1.00 48.94 113 ASN A N 1
ATOM 1003 C CA . ASN A 1 113 ? -24.515 -5.469 12.622 1.00 48.94 113 ASN A CA 1
ATOM 1004 C C . ASN A 1 113 ? -25.488 -4.418 12.070 1.00 48.94 113 ASN A C 1
ATOM 1006 O O . ASN A 1 113 ? -25.206 -3.219 12.087 1.00 48.94 113 ASN A O 1
ATOM 1010 N N . LYS A 1 114 ? -26.648 -4.872 11.580 1.00 42.03 114 LYS A N 1
ATOM 1011 C CA . LYS A 1 114 ? -27.861 -4.079 11.801 1.00 42.03 114 LYS A CA 1
ATOM 1012 C C . LYS A 1 114 ? -28.193 -4.267 13.281 1.00 42.03 114 LYS A C 1
ATOM 1014 O O . LYS A 1 114 ? -28.255 -5.406 13.724 1.00 42.03 114 LYS A O 1
ATOM 1019 N N . GLN A 1 115 ? -28.232 -3.134 13.975 1.00 42.41 115 GLN A N 1
ATOM 1020 C CA . GLN A 1 115 ? -28.546 -2.911 15.391 1.00 42.41 115 GLN A CA 1
ATOM 1021 C C . GLN A 1 115 ? -29.315 -4.034 16.087 1.00 42.41 115 GLN A C 1
ATOM 1023 O O . GLN A 1 115 ? -30.339 -4.477 15.523 1.00 42.41 115 GLN A O 1
#

Radius of gyration: 14.16 Å; chains: 1; bounding box: 40×30×30 Å

Sequence (115 aa):
MSKSYQQCLSQYSFWIESNLYHEQKNYYKECTHVTIWYNRHWGDRIQLIFFKDKTDYRYILDNKSFAWRIEVHYWGCKLYHYPPNPTREWMIDFIIYAIMDIYKNGNIPHPYNKQ

pLDDT: mean 90.49, std 11.12, range [42.03, 98.19]

Foldseek 3Di:
DQDDLVNLCVLAVVLLCCQCPPQCPPVLQVFFKKKWFAAQAPSDHIHIDGAHDPVRSVCCCVPGPSNPQSVPPGPDIDMDTHDHRDDPVRSSSVVSVVVSVVQRVGGHDDPPPPD

Secondary structure (DSSP, 8-state):
-PPPHHHHHHHHHHHHHHIIIIISTTGGGG-SEEEEEE-SSTTS--EEEEESSHHHHHHHHHH-GGGTTHHHH-SEEEEEE--SS--HHHHHHHHHHHHHHHTTTSSPPPTT---

Organism: Bacteroides uniformis (NCBI:txid820)